Protein AF-A0A8T4N3G7-F1 (afdb_monomer)

Secondary structure (DSSP, 8-state):
-BGGG--HHHHHHHHHHHHHHH-B-TTTTTTSSS-HHHHHHHHHHHSEEEEEEEBTTSEEEEEEEEE-TTSBEEEEEEEEE-TTS--HHHHHHHHHHHHHHHHHHHHHHH-

pLDDT: mean 82.6, std 12.88, range [46.0, 95.06]

Structure (mmCIF, N/CA/C/O backbone):
data_AF-A0A8T4N3G7-F1
#
_entry.id   AF-A0A8T4N3G7-F1
#
loop_
_atom_site.group_PDB
_atom_site.id
_atom_site.type_symbol
_atom_site.label_atom_id
_atom_site.label_alt_id
_atom_site.label_comp_id
_atom_site.label_asym_id
_atom_site.label_entity_id
_atom_site.label_seq_id
_atom_site.pdbx_PDB_ins_code
_atom_site.Cartn_x
_atom_site.Cartn_y
_atom_site.Cartn_z
_atom_site.occupancy
_atom_site.B_iso_or_equiv
_atom_site.auth_seq_id
_atom_site.auth_comp_id
_atom_site.auth_asym_id
_atom_site.auth_atom_id
_atom_site.pdbx_PDB_model_num
ATOM 1 N N . MET A 1 1 ? -2.472 -6.619 11.916 1.00 92.69 1 MET A N 1
ATOM 2 C CA . MET A 1 1 ? -2.701 -5.334 12.614 1.00 92.69 1 MET A CA 1
ATOM 3 C C . MET A 1 1 ? -4.187 -5.046 12.610 1.00 92.69 1 MET A C 1
ATOM 5 O O . MET A 1 1 ? -4.798 -5.140 11.551 1.00 92.69 1 MET A O 1
ATOM 9 N N . LYS A 1 2 ? -4.776 -4.719 13.765 1.00 94.00 2 LYS A N 1
ATOM 10 C CA . LYS A 1 2 ? -6.197 -4.344 13.852 1.00 94.00 2 LYS A CA 1
ATOM 11 C C . LYS A 1 2 ? -6.429 -2.924 13.332 1.00 94.00 2 LYS A C 1
ATOM 13 O O . LYS A 1 2 ? -5.578 -2.060 13.538 1.00 94.00 2 LYS A O 1
ATOM 18 N N . LEU A 1 3 ? -7.583 -2.684 12.703 1.00 92.94 3 LEU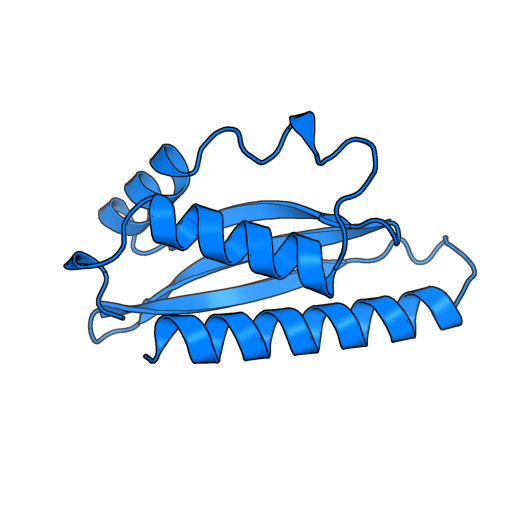 A N 1
ATOM 19 C CA . LEU A 1 3 ? -7.971 -1.371 12.165 1.00 92.94 3 LEU A CA 1
ATOM 20 C C . LEU A 1 3 ? -7.873 -0.246 13.210 1.00 92.94 3 LEU A C 1
ATOM 22 O O . LEU A 1 3 ? -7.424 0.852 12.891 1.00 92.94 3 LEU A O 1
ATOM 26 N N . GLU A 1 4 ? -8.249 -0.523 14.459 1.00 91.75 4 GLU A N 1
ATOM 27 C CA . GLU A 1 4 ? -8.185 0.439 15.571 1.00 91.75 4 GLU A CA 1
ATOM 28 C C . GLU A 1 4 ? -6.761 0.939 15.867 1.00 91.75 4 GLU A C 1
ATOM 30 O O . GLU A 1 4 ? -6.580 2.085 16.274 1.00 91.75 4 GLU A O 1
ATOM 35 N N . ASN A 1 5 ? -5.754 0.106 15.590 1.00 93.62 5 ASN A N 1
ATOM 36 C CA . ASN A 1 5 ? -4.341 0.410 15.806 1.00 93.62 5 ASN A CA 1
ATOM 37 C C . ASN A 1 5 ? -3.685 1.046 14.572 1.00 93.62 5 ASN A C 1
ATOM 39 O O . ASN A 1 5 ? -2.551 1.526 14.648 1.00 93.62 5 ASN A O 1
ATOM 43 N N . LEU A 1 6 ? -4.382 1.070 13.430 1.00 93.00 6 LEU A N 1
ATOM 44 C CA . LEU A 1 6 ? -3.870 1.680 12.214 1.00 93.00 6 LEU A CA 1
ATOM 45 C C . LEU A 1 6 ? -3.898 3.210 12.329 1.00 93.00 6 LEU A C 1
ATOM 47 O O . LEU A 1 6 ? -4.897 3.833 12.696 1.00 93.00 6 LEU A O 1
ATOM 51 N N . THR A 1 7 ? -2.786 3.829 11.948 1.00 93.00 7 THR A N 1
ATOM 52 C CA . THR A 1 7 ? -2.600 5.286 11.956 1.00 93.00 7 THR A CA 1
ATOM 53 C C . THR A 1 7 ? -1.960 5.745 10.655 1.00 93.00 7 THR A C 1
ATOM 55 O O . THR A 1 7 ? -1.401 4.940 9.910 1.00 93.00 7 THR A O 1
ATOM 58 N N . GLU A 1 8 ? -1.966 7.052 10.405 1.00 90.19 8 GLU A N 1
ATOM 59 C CA . GLU A 1 8 ? -1.322 7.647 9.228 1.00 90.19 8 GLU A CA 1
ATOM 60 C C . GLU A 1 8 ? 0.153 7.260 9.103 1.00 90.19 8 GLU A C 1
ATOM 62 O O . GLU A 1 8 ? 0.634 7.015 8.001 1.00 90.19 8 GLU A O 1
ATOM 67 N N . LYS A 1 9 ? 0.867 7.112 10.228 1.00 90.50 9 LYS A N 1
ATOM 68 C CA . LYS A 1 9 ? 2.272 6.674 10.235 1.00 90.50 9 LYS A CA 1
ATOM 69 C C . LYS A 1 9 ? 2.454 5.298 9.591 1.00 90.50 9 LYS A C 1
ATOM 71 O O . LYS A 1 9 ? 3.459 5.074 8.922 1.00 90.50 9 LYS A O 1
ATOM 76 N N . HIS A 1 10 ? 1.485 4.398 9.755 1.00 91.88 10 HIS A N 1
ATOM 77 C CA . HIS A 1 10 ? 1.507 3.078 9.128 1.00 91.88 10 HIS A CA 1
ATOM 78 C C . HIS A 1 10 ? 1.283 3.178 7.617 1.00 91.88 10 HIS A C 1
ATOM 80 O O . HIS A 1 10 ? 1.976 2.516 6.848 1.00 91.88 10 HIS A O 1
ATOM 86 N N . LEU A 1 11 ? 0.379 4.057 7.177 1.00 90.06 11 LEU A N 1
ATOM 87 C CA . LEU A 1 11 ? 0.145 4.306 5.752 1.00 90.06 11 LEU A CA 1
ATOM 88 C C . LEU A 1 11 ? 1.376 4.938 5.087 1.00 90.06 11 LEU A C 1
ATOM 90 O O . LEU A 1 11 ? 1.819 4.474 4.038 1.00 90.06 11 LEU A O 1
ATOM 94 N N . ILE A 1 12 ? 2.005 5.912 5.751 1.00 88.25 12 ILE A N 1
ATOM 95 C CA . ILE A 1 12 ? 3.285 6.498 5.328 1.00 88.25 12 ILE A CA 1
ATOM 96 C C . ILE A 1 12 ? 4.368 5.415 5.246 1.00 88.25 12 ILE A C 1
ATOM 98 O O . ILE A 1 12 ? 5.137 5.378 4.286 1.00 88.25 12 ILE A O 1
ATOM 102 N N . LYS A 1 13 ? 4.420 4.492 6.216 1.00 90.75 13 LYS A N 1
ATOM 103 C CA . LYS A 1 13 ? 5.374 3.378 6.197 1.00 90.75 13 LYS A CA 1
ATOM 104 C C . LYS A 1 13 ? 5.156 2.455 4.998 1.00 90.75 13 LYS A C 1
ATOM 106 O O . LYS A 1 13 ? 6.139 2.082 4.361 1.00 90.75 13 LYS A O 1
ATOM 111 N N . VAL A 1 14 ? 3.906 2.124 4.667 1.00 90.81 14 VAL A N 1
ATOM 112 C CA . VAL A 1 14 ? 3.573 1.339 3.466 1.00 90.81 14 VAL A CA 1
ATOM 113 C C . VAL A 1 14 ? 4.029 2.062 2.200 1.00 90.81 14 VAL A C 1
ATOM 115 O O . VAL A 1 14 ? 4.659 1.443 1.345 1.00 90.81 14 VAL A O 1
ATOM 118 N N . MET A 1 15 ? 3.822 3.375 2.101 1.00 87.75 15 MET A N 1
ATOM 119 C CA . MET A 1 15 ? 4.324 4.153 0.962 1.00 87.75 15 MET A CA 1
ATOM 120 C C . MET A 1 15 ? 5.857 4.175 0.891 1.00 87.75 15 MET A C 1
ATOM 122 O O . MET A 1 15 ? 6.419 4.030 -0.192 1.00 87.75 15 MET A O 1
ATOM 126 N N . GLY A 1 16 ? 6.548 4.243 2.031 1.00 87.94 16 GLY A N 1
ATOM 127 C CA . GLY A 1 16 ? 8.006 4.102 2.080 1.00 87.94 16 GLY A CA 1
ATOM 128 C C . GLY A 1 16 ? 8.495 2.716 1.634 1.00 87.94 16 GLY A C 1
ATOM 129 O O . GLY A 1 16 ? 9.544 2.598 1.000 1.00 87.94 16 GLY A O 1
ATOM 130 N N . LEU A 1 17 ? 7.734 1.650 1.913 1.00 91.56 17 LEU A N 1
ATOM 131 C CA . LEU A 1 17 ? 8.017 0.315 1.371 1.00 91.56 17 LEU A CA 1
ATOM 132 C C . LEU A 1 17 ? 7.811 0.281 -0.147 1.00 91.56 17 LEU A C 1
ATOM 134 O O . LEU A 1 17 ? 8.640 -0.287 -0.857 1.00 91.56 17 LEU A O 1
ATOM 138 N N . TYR A 1 18 ? 6.761 0.924 -0.659 1.00 89.62 18 TYR A N 1
ATOM 139 C CA . TYR A 1 18 ? 6.570 1.044 -2.102 1.00 89.62 18 TYR A CA 1
ATOM 140 C C . TYR A 1 18 ? 7.747 1.774 -2.755 1.00 89.62 18 TYR A C 1
ATOM 142 O O . TYR A 1 18 ? 8.319 1.271 -3.715 1.00 89.62 18 TYR A O 1
ATOM 150 N N . GLU A 1 19 ? 8.170 2.920 -2.222 1.00 87.06 19 GLU A N 1
ATOM 151 C CA . GLU A 1 19 ? 9.329 3.651 -2.743 1.00 87.06 19 GLU A CA 1
ATOM 152 C C . GLU A 1 19 ? 10.598 2.784 -2.742 1.00 87.06 19 GLU A C 1
ATOM 154 O O . GLU A 1 19 ? 11.304 2.714 -3.748 1.00 87.06 19 GLU A O 1
ATOM 159 N N . LYS A 1 20 ? 10.855 2.056 -1.650 1.00 89.50 20 LYS A N 1
ATOM 160 C CA . LYS A 1 20 ? 12.014 1.164 -1.522 1.00 89.50 20 LYS A CA 1
ATOM 161 C C . LYS A 1 20 ? 12.039 0.060 -2.583 1.00 89.50 20 LYS A C 1
ATOM 163 O O . LYS A 1 20 ? 13.108 -0.262 -3.103 1.00 89.50 20 LYS A O 1
ATOM 168 N N . HIS A 1 21 ? 10.894 -0.561 -2.860 1.00 90.31 21 HIS A N 1
ATOM 169 C CA . HIS A 1 21 ? 10.818 -1.745 -3.718 1.00 90.31 21 HIS A CA 1
ATOM 170 C C . HIS A 1 21 ? 10.485 -1.396 -5.169 1.00 90.31 21 HIS A C 1
ATOM 172 O O . HIS A 1 21 ? 11.177 -1.845 -6.083 1.00 90.31 21 HIS A O 1
ATOM 178 N N . CYS A 1 22 ? 9.470 -0.561 -5.372 1.00 85.31 22 CYS A N 1
ATOM 179 C CA . CYS A 1 22 ? 8.939 -0.173 -6.672 1.00 85.31 22 CYS A CA 1
ATOM 180 C C . CYS A 1 22 ? 9.622 1.082 -7.249 1.00 85.31 22 CYS A C 1
ATOM 182 O O . CYS A 1 22 ? 9.691 1.244 -8.464 1.00 85.31 22 CYS A O 1
ATOM 184 N N . GLY A 1 23 ? 10.155 1.964 -6.396 1.00 82.94 23 GLY A N 1
ATOM 185 C CA . GLY A 1 23 ? 10.650 3.287 -6.788 1.00 82.94 23 GLY A CA 1
ATOM 186 C C . GLY A 1 23 ? 9.518 4.221 -7.221 1.00 82.94 23 GLY A C 1
ATOM 187 O O . GLY A 1 23 ? 8.638 3.819 -7.973 1.00 82.94 23 GLY A O 1
ATOM 188 N N . LEU A 1 24 ? 9.532 5.478 -6.782 1.00 75.00 24 LEU A N 1
ATOM 189 C CA . LEU A 1 24 ? 8.536 6.464 -7.217 1.00 75.00 24 LEU A CA 1
ATOM 190 C C . LEU A 1 24 ? 8.875 6.980 -8.624 1.00 75.00 24 LEU A C 1
ATOM 192 O O . LEU A 1 24 ? 10.037 7.255 -8.930 1.00 75.00 24 LEU A O 1
ATOM 196 N N . GLY A 1 25 ? 7.867 7.102 -9.491 1.00 66.12 25 GLY A N 1
ATOM 197 C CA . GLY A 1 25 ? 8.023 7.805 -10.770 1.00 66.12 25 GLY A CA 1
ATOM 198 C C . GLY A 1 25 ? 8.340 9.291 -10.547 1.00 66.12 25 GLY A C 1
ATOM 199 O O . GLY A 1 25 ? 7.937 9.855 -9.527 1.00 66.12 25 GLY A O 1
ATOM 200 N N . ARG A 1 26 ? 9.045 9.939 -11.493 1.00 57.72 26 ARG A N 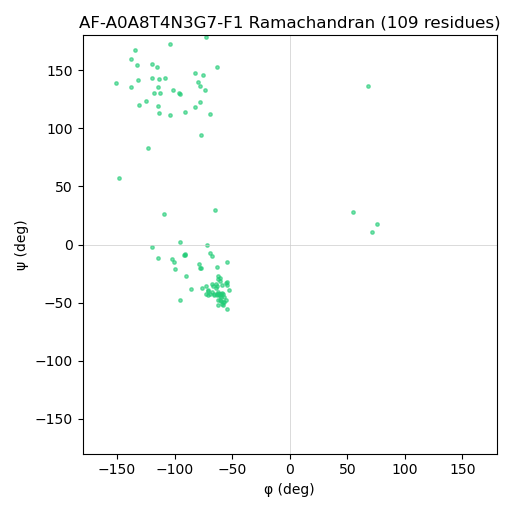1
ATOM 201 C CA . ARG A 1 26 ? 9.504 11.344 -11.362 1.00 57.72 26 ARG A CA 1
ATOM 202 C C . ARG A 1 26 ? 8.369 12.333 -11.054 1.00 57.72 26 ARG A C 1
ATOM 204 O O . ARG A 1 26 ? 8.595 13.271 -10.298 1.00 57.72 26 ARG A O 1
ATOM 211 N N . ASP A 1 27 ? 7.159 12.073 -11.549 1.00 53.34 27 ASP A N 1
ATOM 212 C CA . ASP A 1 27 ? 5.976 12.929 -11.343 1.00 53.34 27 ASP A CA 1
ATOM 213 C C . ASP A 1 27 ? 5.131 12.544 -10.112 1.00 53.34 27 ASP A C 1
ATOM 215 O O . ASP A 1 27 ? 4.225 13.272 -9.703 1.00 53.34 27 ASP A O 1
ATOM 219 N N . PHE A 1 28 ? 5.436 11.405 -9.485 1.00 54.41 28 PHE A N 1
ATOM 220 C CA . PHE A 1 28 ? 4.637 10.805 -8.413 1.00 54.41 28 PHE A CA 1
ATOM 221 C C . PHE A 1 28 ? 5.209 11.028 -7.009 1.00 54.41 28 PHE A C 1
ATOM 223 O O . PHE A 1 28 ? 4.491 10.844 -6.027 1.00 54.41 28 PHE A O 1
ATOM 230 N N . ALA A 1 29 ? 6.459 11.488 -6.896 1.00 52.47 29 ALA A N 1
ATOM 231 C CA . ALA A 1 29 ? 7.038 11.904 -5.617 1.00 52.47 29 ALA A CA 1
ATOM 232 C C . ALA A 1 29 ? 6.293 13.104 -4.990 1.00 52.47 29 ALA A C 1
ATOM 234 O O . ALA A 1 29 ? 6.245 13.220 -3.769 1.00 52.47 29 ALA A O 1
ATOM 235 N N . ASN A 1 30 ? 5.651 13.952 -5.809 1.00 46.00 30 ASN A N 1
ATOM 236 C CA . ASN A 1 30 ? 4.992 15.184 -5.351 1.00 46.00 30 ASN A CA 1
ATOM 237 C C . ASN A 1 30 ? 3.463 15.078 -5.177 1.00 46.00 30 ASN A C 1
ATOM 239 O O . ASN A 1 30 ? 2.883 15.879 -4.447 1.00 46.00 30 ASN A O 1
ATOM 243 N N . THR A 1 31 ? 2.792 14.113 -5.814 1.00 49.34 31 THR A N 1
ATOM 244 C CA . THR A 1 31 ? 1.313 14.028 -5.852 1.00 49.34 31 THR A CA 1
ATOM 245 C C . THR A 1 31 ? 0.706 13.015 -4.882 1.00 49.34 31 THR A C 1
ATOM 247 O O . THR A 1 31 ? -0.486 13.078 -4.605 1.00 49.34 31 THR A O 1
AT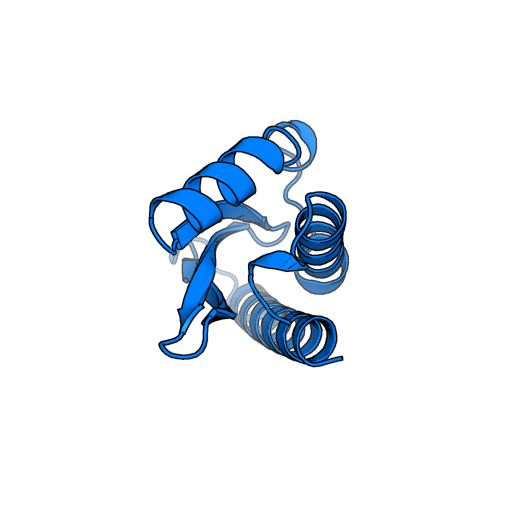OM 250 N N . MET A 1 32 ? 1.490 12.090 -4.325 1.00 50.50 32 MET A N 1
ATOM 251 C CA . MET A 1 32 ? 0.930 10.906 -3.658 1.00 50.50 32 MET A CA 1
ATOM 252 C C . MET A 1 32 ? 1.138 10.781 -2.160 1.00 50.50 32 MET A C 1
ATOM 254 O O . MET A 1 32 ? 0.478 9.969 -1.514 1.00 50.50 32 MET A O 1
ATOM 258 N N . PHE A 1 33 ? 1.997 11.618 -1.593 1.00 55.28 33 PHE A N 1
ATOM 259 C CA . PHE A 1 33 ? 2.039 11.812 -0.148 1.00 55.28 33 PHE A CA 1
ATOM 260 C C . PHE A 1 33 ? 0.823 12.588 0.375 1.00 55.28 33 PHE A C 1
ATOM 262 O O . PHE A 1 33 ? 0.736 12.838 1.572 1.00 55.28 33 PHE A O 1
ATOM 269 N N . GLN A 1 34 ? -0.107 12.998 -0.492 1.00 57.91 34 GLN A N 1
ATOM 270 C CA . GLN A 1 34 ? -0.993 14.099 -0.148 1.00 57.91 34 GLN A CA 1
ATOM 271 C C . GLN A 1 34 ? -2.149 13.742 0.793 1.00 57.91 34 GLN A C 1
ATOM 273 O O . GLN A 1 34 ? -2.600 14.659 1.464 1.00 57.91 34 GLN A O 1
ATOM 278 N N . TYR A 1 35 ? -2.586 12.481 0.958 1.00 72.56 35 TYR A N 1
ATOM 279 C CA . TYR A 1 35 ? -3.748 12.211 1.835 1.00 72.56 35 TYR A CA 1
ATOM 280 C C . TYR A 1 35 ? -3.757 10.853 2.572 1.00 72.56 35 TYR A C 1
ATOM 282 O O . TYR A 1 35 ? -4.716 10.088 2.436 1.00 72.56 35 TYR A O 1
ATOM 290 N N . PRO A 1 36 ? -2.736 10.510 3.386 1.00 83.31 36 PRO A N 1
ATOM 291 C CA . PRO A 1 36 ? -2.845 9.372 4.305 1.00 83.31 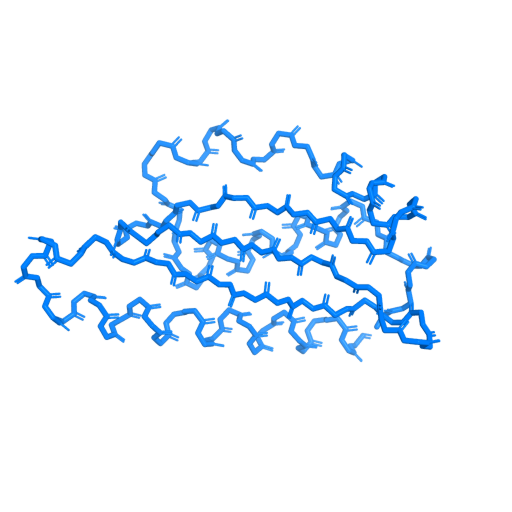36 PRO A CA 1
ATOM 292 C C . PRO A 1 36 ? -4.042 9.475 5.240 1.00 83.31 36 PRO A C 1
ATOM 294 O O . PRO A 1 36 ? -4.677 8.464 5.528 1.00 83.31 36 PRO A O 1
ATOM 297 N N . GLU A 1 37 ? -4.407 10.689 5.630 1.00 86.69 37 GLU A N 1
ATOM 298 C CA . GLU A 1 37 ? -5.603 10.931 6.417 1.00 86.69 37 GLU A CA 1
ATOM 299 C C . GLU A 1 37 ? -6.877 10.471 5.688 1.00 86.69 37 GLU A C 1
ATOM 301 O O . GLU A 1 37 ? -7.663 9.725 6.263 1.00 86.69 37 GLU A O 1
ATOM 306 N N . THR A 1 38 ? -7.068 10.822 4.410 1.00 87.44 38 THR A N 1
ATOM 307 C CA . THR A 1 38 ? -8.264 10.417 3.644 1.00 87.44 38 THR A CA 1
ATOM 308 C C . THR A 1 38 ? -8.347 8.906 3.478 1.00 87.44 38 THR A C 1
ATOM 310 O O . THR A 1 38 ? -9.405 8.327 3.700 1.00 87.44 38 THR A O 1
ATOM 313 N N . VAL A 1 39 ? -7.230 8.239 3.172 1.00 89.06 39 VAL A N 1
ATOM 314 C CA . VAL A 1 39 ? -7.206 6.770 3.073 1.00 89.06 39 VAL A CA 1
ATOM 315 C C . VAL A 1 39 ? -7.545 6.125 4.417 1.00 89.06 39 VAL A C 1
ATOM 317 O O . VAL A 1 39 ? -8.295 5.150 4.457 1.00 89.06 39 VAL A O 1
ATOM 320 N N . LEU A 1 40 ? -7.034 6.673 5.524 1.00 91.12 40 LEU A N 1
ATOM 321 C CA . LEU A 1 40 ? -7.358 6.194 6.865 1.00 91.12 40 LEU A CA 1
ATOM 322 C C . LEU A 1 40 ? -8.835 6.422 7.213 1.00 91.12 40 LEU A C 1
ATOM 324 O O . LEU A 1 40 ? -9.463 5.540 7.797 1.00 91.12 40 LEU A O 1
ATOM 328 N N . GLN A 1 41 ? -9.385 7.588 6.869 1.00 91.06 41 GLN A N 1
ATOM 329 C CA . GLN A 1 41 ? -10.793 7.928 7.073 1.00 91.06 41 GLN A CA 1
ATOM 330 C C . GLN A 1 41 ? -11.706 6.994 6.271 1.00 91.06 41 GLN A C 1
ATOM 332 O O . GLN A 1 41 ? -12.639 6.426 6.840 1.00 91.06 41 GLN A O 1
ATOM 337 N N . ASP A 1 42 ? -11.408 6.774 4.990 1.00 91.62 42 ASP A N 1
ATOM 338 C CA . ASP A 1 42 ? -12.167 5.870 4.125 1.00 91.62 42 ASP A CA 1
ATOM 339 C C . ASP A 1 42 ? -12.098 4.429 4.632 1.00 91.62 42 ASP A C 1
ATOM 341 O O . ASP A 1 42 ? -13.126 3.762 4.751 1.00 91.62 42 ASP A O 1
ATOM 345 N N . LEU A 1 43 ? -10.914 3.965 5.039 1.00 91.75 43 LEU A N 1
ATOM 346 C CA . LEU A 1 43 ? -10.753 2.635 5.613 1.00 91.75 43 LEU A CA 1
ATOM 347 C C . LEU A 1 43 ? -11.562 2.469 6.906 1.00 91.75 43 LEU A C 1
ATOM 349 O O . LEU A 1 43 ? -12.225 1.450 7.082 1.00 91.75 43 LEU A O 1
ATOM 353 N N . LYS A 1 44 ? -11.560 3.473 7.790 1.00 90.69 44 LYS A N 1
ATOM 354 C CA . LYS A 1 44 ? -12.348 3.447 9.032 1.00 90.69 44 LYS A CA 1
ATOM 355 C C . LYS A 1 44 ? -13.853 3.510 8.785 1.00 90.69 44 LYS A C 1
ATOM 357 O O . LYS A 1 44 ? -14.612 2.919 9.545 1.00 90.69 44 LYS A O 1
ATOM 362 N N . LYS A 1 45 ? -14.290 4.231 7.750 1.00 92.88 45 LYS A N 1
ATOM 363 C CA . LYS A 1 45 ? -15.711 4.450 7.454 1.00 92.88 45 LYS A CA 1
ATOM 364 C C . LYS A 1 45 ? -16.331 3.336 6.611 1.00 92.88 45 LYS A C 1
ATOM 366 O O . LYS A 1 45 ? -17.486 2.984 6.829 1.00 92.88 45 LYS A O 1
ATOM 371 N N . TYR A 1 46 ? -15.587 2.808 5.644 1.00 92.56 46 TYR A N 1
ATOM 372 C CA . TYR A 1 46 ? -16.093 1.891 4.618 1.00 92.56 46 TYR A C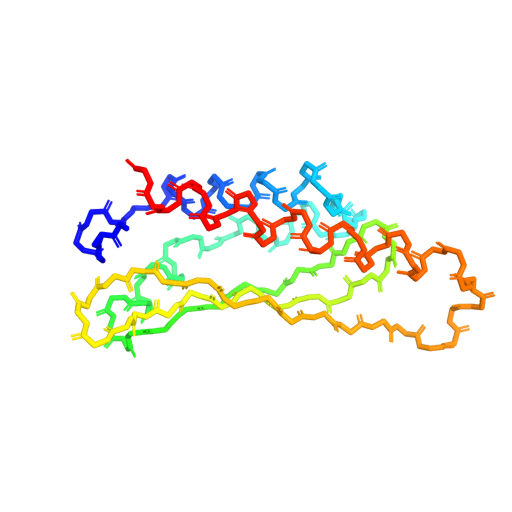A 1
ATOM 373 C C . TYR A 1 46 ? -15.408 0.521 4.625 1.00 92.56 46 TYR A C 1
ATOM 375 O O . TYR A 1 46 ? -15.752 -0.329 3.808 1.00 92.56 46 TYR A O 1
ATOM 383 N N . GLY A 1 47 ? -14.414 0.301 5.492 1.00 90.44 47 GLY A N 1
ATOM 384 C CA . GLY A 1 47 ? -13.601 -0.918 5.478 1.00 90.44 47 GLY A CA 1
ATOM 385 C C . GLY A 1 47 ? -12.647 -1.000 4.283 1.00 90.44 47 GLY A C 1
ATOM 386 O O . GLY A 1 47 ? -12.051 -2.051 4.050 1.00 90.44 47 GLY A O 1
ATOM 387 N N . ARG A 1 48 ? -12.486 0.094 3.516 1.00 92.12 48 ARG A N 1
ATOM 388 C CA . ARG A 1 48 ? -11.581 0.162 2.363 1.00 92.12 48 ARG A CA 1
ATOM 389 C C . ARG A 1 48 ? -11.041 1.568 2.100 1.00 92.12 48 ARG A C 1
ATOM 391 O O . ARG A 1 48 ? -11.805 2.522 2.110 1.00 92.12 48 ARG A O 1
ATOM 398 N N . GLY A 1 49 ? -9.753 1.664 1.772 1.00 91.12 49 GLY A N 1
ATOM 399 C CA . GLY A 1 49 ? -9.088 2.876 1.274 1.00 91.12 49 GLY A CA 1
ATOM 400 C C . GLY A 1 49 ? -8.128 2.557 0.119 1.00 91.12 49 GLY A C 1
ATOM 401 O O . GLY A 1 49 ? -7.727 1.406 -0.051 1.00 91.12 49 GLY A O 1
ATOM 402 N N . GLU A 1 50 ? -7.766 3.545 -0.705 1.00 90.19 50 GLU A N 1
ATOM 403 C CA . GLU A 1 50 ? -6.962 3.334 -1.925 1.00 90.19 50 GLU A CA 1
ATOM 404 C C . GLU A 1 50 ? -5.873 4.404 -2.110 1.00 90.19 50 GLU A C 1
ATOM 406 O O . GLU A 1 50 ? -6.154 5.597 -2.031 1.00 90.19 50 GLU A O 1
ATOM 411 N N . TYR A 1 51 ? -4.657 3.979 -2.476 1.00 86.44 51 TYR A N 1
ATOM 412 C CA . TYR A 1 51 ? -3.655 4.830 -3.131 1.00 86.44 51 TYR A CA 1
ATOM 413 C C . TYR A 1 51 ? -3.473 4.460 -4.595 1.00 86.44 51 TYR A C 1
ATOM 415 O O . TYR A 1 51 ? -3.438 3.281 -4.946 1.00 86.44 51 TYR A O 1
ATOM 423 N N . ARG A 1 52 ? -3.253 5.470 -5.439 1.00 83.75 52 ARG A N 1
ATOM 424 C CA . ARG A 1 52 ? -2.908 5.305 -6.857 1.00 83.75 52 ARG A CA 1
ATOM 425 C C . ARG A 1 52 ? -1.500 5.788 -7.120 1.00 83.75 52 ARG A C 1
ATOM 427 O O . ARG A 1 52 ? -1.264 6.987 -7.046 1.00 83.75 52 ARG A O 1
ATOM 434 N N . VAL A 1 53 ? -0.612 4.860 -7.468 1.00 80.81 53 VAL A N 1
ATOM 435 C CA . VAL A 1 53 ? 0.835 5.043 -7.423 1.00 80.81 53 VAL A CA 1
ATOM 436 C C . VAL A 1 53 ? 1.548 4.636 -8.702 1.00 80.81 53 VAL A C 1
ATOM 438 O O . VAL A 1 53 ? 1.489 3.485 -9.119 1.00 80.81 53 VAL A O 1
ATOM 441 N N . GLY A 1 54 ? 2.242 5.587 -9.330 1.00 79.69 54 GLY A N 1
ATOM 442 C CA . GLY A 1 54 ? 3.177 5.313 -10.419 1.00 79.69 54 GLY A CA 1
ATOM 443 C C . GLY A 1 54 ? 4.548 4.880 -9.898 1.00 79.69 54 GLY A C 1
ATOM 444 O O . GLY A 1 54 ? 4.987 5.336 -8.837 1.00 79.69 54 GLY A O 1
ATOM 445 N N . SER A 1 55 ? 5.240 4.007 -10.628 1.00 78.12 55 SER A N 1
ATOM 446 C CA . SER A 1 55 ? 6.629 3.636 -10.335 1.00 78.12 55 SER A CA 1
ATOM 447 C C . SER A 1 55 ? 7.631 4.286 -11.290 1.00 78.12 55 SER A C 1
ATO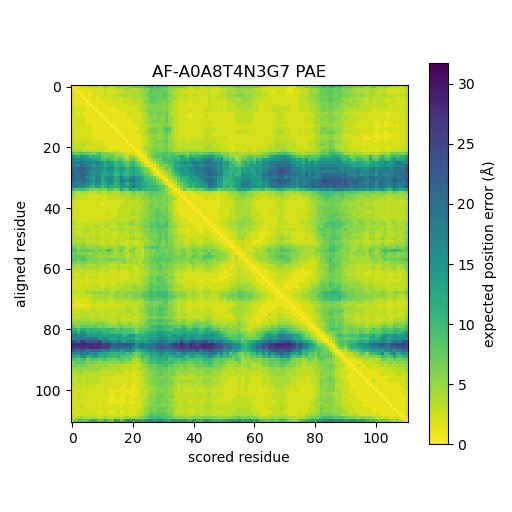M 449 O O . SER A 1 55 ? 7.256 4.886 -12.294 1.00 78.12 55 SER A O 1
ATOM 451 N N . LYS A 1 56 ? 8.928 4.135 -11.005 1.00 77.00 56 LYS A N 1
ATOM 452 C CA . LYS A 1 56 ? 10.012 4.537 -11.923 1.00 77.00 56 LYS A CA 1
ATOM 453 C C . LYS A 1 56 ? 10.121 3.683 -13.197 1.00 77.00 56 LYS A C 1
ATOM 455 O O . LYS A 1 56 ? 10.962 3.977 -14.039 1.00 77.00 56 LYS A O 1
ATOM 460 N N . TRP A 1 57 ? 9.348 2.602 -13.282 1.00 76.75 57 TRP A N 1
ATOM 461 C CA . TRP A 1 57 ? 9.268 1.686 -14.425 1.00 76.75 57 TRP A CA 1
ATOM 462 C C . TRP A 1 57 ? 7.932 1.825 -15.163 1.00 76.75 57 TRP A C 1
ATOM 464 O O . TRP A 1 57 ? 7.434 0.840 -15.702 1.00 76.75 57 TRP A O 1
ATOM 474 N N . ASP A 1 58 ? 7.302 3.002 -15.073 1.00 75.69 58 ASP A N 1
ATOM 475 C CA . ASP A 1 58 ? 6.017 3.314 -15.714 1.00 75.69 58 ASP A CA 1
ATOM 476 C C . ASP A 1 58 ? 4.892 2.324 -15.347 1.00 75.69 58 ASP A C 1
ATOM 478 O O . ASP A 1 58 ? 3.924 2.098 -16.071 1.00 75.69 58 ASP A O 1
ATOM 482 N N . MET A 1 59 ? 5.010 1.732 -14.153 1.00 78.81 59 MET A N 1
ATOM 483 C CA . MET A 1 59 ? 3.992 0.867 -13.569 1.00 78.81 59 MET A CA 1
ATOM 484 C C . MET A 1 59 ? 2.930 1.732 -12.895 1.00 78.81 59 MET A C 1
ATOM 486 O O . MET A 1 59 ? 3.228 2.419 -11.916 1.00 78.81 59 MET A O 1
ATOM 490 N N . HIS A 1 60 ? 1.688 1.657 -13.362 1.00 81.62 60 HIS A N 1
ATOM 491 C CA . HIS A 1 60 ? 0.545 2.286 -12.707 1.00 81.62 60 HIS A CA 1
ATOM 492 C C . HIS A 1 60 ? -0.084 1.308 -11.727 1.00 81.62 60 HIS A C 1
ATOM 494 O O . HIS A 1 60 ? -0.670 0.305 -12.130 1.00 81.62 60 HIS A O 1
ATOM 500 N N . SER A 1 61 ? -0.007 1.612 -10.441 1.00 84.81 61 SER A N 1
ATOM 501 C CA . SER A 1 61 ? -0.449 0.702 -9.392 1.00 84.81 61 SER A CA 1
ATOM 502 C C . SER A 1 61 ? -1.555 1.287 -8.530 1.00 84.81 61 SER A C 1
ATOM 504 O O . SER A 1 61 ? -1.713 2.499 -8.402 1.00 84.81 61 SER A O 1
ATOM 506 N N . LYS A 1 62 ? -2.331 0.400 -7.922 1.00 87.69 62 LYS A N 1
ATOM 507 C CA . LYS A 1 62 ? -3.337 0.692 -6.914 1.00 87.69 62 LYS A CA 1
ATOM 508 C C . LYS A 1 62 ? -3.032 -0.141 -5.681 1.00 87.69 62 LYS A C 1
ATOM 510 O O . LYS A 1 62 ? -2.954 -1.365 -5.774 1.00 87.69 62 LYS A O 1
ATOM 515 N N . ILE A 1 63 ? -2.860 0.525 -4.549 1.00 89.81 63 ILE A N 1
ATOM 516 C CA . ILE A 1 63 ? -2.694 -0.107 -3.243 1.00 89.81 63 ILE A CA 1
ATOM 517 C C . ILE A 1 63 ? -4.024 0.053 -2.517 1.00 89.81 63 ILE A C 1
ATOM 519 O O . ILE A 1 63 ? -4.398 1.167 -2.160 1.00 89.81 63 ILE A O 1
ATOM 523 N N . TYR A 1 64 ? -4.740 -1.044 -2.312 1.00 91.00 64 TYR A N 1
ATOM 524 C CA . TYR A 1 64 ? -5.958 -1.060 -1.515 1.00 91.00 64 TYR A CA 1
ATOM 525 C C . TYR A 1 64 ? -5.627 -1.498 -0.097 1.00 91.00 64 TYR A C 1
ATOM 527 O O . TYR A 1 64 ? -4.996 -2.535 0.091 1.00 91.00 64 TYR A O 1
ATOM 535 N N . PHE A 1 65 ? -6.096 -0.735 0.879 1.00 91.88 65 PHE A N 1
ATOM 536 C CA . PHE A 1 65 ? -6.226 -1.185 2.257 1.00 91.88 65 PHE A CA 1
ATOM 537 C C . PHE A 1 65 ? -7.648 -1.677 2.432 1.00 91.88 65 PHE A C 1
ATOM 539 O O . PHE A 1 65 ? -8.584 -0.970 2.065 1.00 91.88 65 PHE A O 1
ATOM 546 N N . GLU A 1 66 ? -7.812 -2.874 2.966 1.00 94.06 66 GLU A N 1
ATOM 547 C CA . GLU A 1 66 ? -9.112 -3.489 3.219 1.00 94.06 66 GLU A CA 1
ATOM 548 C C . GLU A 1 66 ? -9.106 -4.053 4.642 1.00 94.06 66 GLU A C 1
ATOM 550 O O . GLU A 1 66 ? -8.044 -4.362 5.186 1.00 94.06 66 GLU A O 1
ATOM 555 N N . THR A 1 67 ? -10.274 -4.185 5.261 1.00 93.75 67 THR A N 1
ATOM 556 C CA . THR A 1 67 ? -10.420 -4.960 6.498 1.00 93.75 67 THR A CA 1
ATOM 557 C C . THR A 1 67 ? -11.011 -6.327 6.206 1.00 93.75 67 THR A C 1
ATOM 559 O O . THR A 1 67 ? -12.018 -6.423 5.504 1.00 93.75 67 THR A O 1
ATOM 562 N N . ASP A 1 68 ? -10.419 -7.376 6.767 1.00 90.69 68 ASP A N 1
ATOM 563 C CA . ASP A 1 68 ? -11.050 -8.694 6.785 1.00 90.69 68 ASP A CA 1
ATOM 564 C C . ASP A 1 68 ? -12.225 -8.755 7.786 1.00 90.69 68 ASP A C 1
ATOM 566 O O . ASP A 1 68 ? -12.527 -7.790 8.495 1.00 90.69 68 ASP A O 1
ATOM 570 N N . PHE A 1 69 ? -12.896 -9.908 7.853 1.00 88.12 69 PHE A N 1
ATOM 571 C CA . PHE A 1 69 ? -14.033 -10.133 8.756 1.00 88.12 69 PHE A CA 1
ATOM 572 C C . PHE A 1 69 ? -13.672 -10.046 10.247 1.00 88.12 69 PHE A C 1
ATOM 574 O O . PHE A 1 69 ? -14.555 -9.855 11.078 1.00 88.12 69 PHE A O 1
ATOM 581 N N . GLU A 1 70 ? -12.392 -10.173 10.592 1.00 90.00 70 GLU A N 1
ATOM 582 C CA . GLU A 1 70 ? -11.888 -10.066 11.961 1.00 90.00 70 GLU A CA 1
ATOM 583 C C . GLU A 1 70 ? -11.386 -8.647 12.289 1.00 90.00 70 GLU A C 1
ATOM 585 O O . GLU A 1 70 ? -10.859 -8.408 13.382 1.00 90.00 70 GLU A O 1
ATOM 590 N N . GLY A 1 71 ? -11.505 -7.702 11.350 1.00 89.38 71 GLY A N 1
ATOM 591 C CA . GLY A 1 71 ? -11.035 -6.327 11.496 1.00 89.38 71 GLY A CA 1
ATOM 592 C C . GLY A 1 71 ? -9.516 -6.165 11.371 1.00 89.38 71 GLY A C 1
ATOM 593 O O . GLY A 1 71 ? -8.973 -5.146 11.815 1.00 89.38 71 GLY A O 1
ATOM 594 N N . ASN A 1 72 ? -8.807 -7.147 10.804 1.00 92.81 72 ASN A N 1
ATOM 595 C CA . ASN A 1 72 ? -7.398 -6.997 10.452 1.00 92.81 72 ASN A CA 1
ATOM 596 C C . ASN A 1 72 ? -7.265 -6.226 9.139 1.00 92.81 72 ASN A C 1
ATOM 598 O O . ASN A 1 72 ? -8.003 -6.458 8.183 1.00 92.81 72 ASN A O 1
ATOM 602 N N . VAL A 1 73 ? -6.284 -5.331 9.083 1.00 93.31 73 VAL A N 1
ATOM 603 C CA . VAL A 1 73 ? -5.941 -4.604 7.862 1.00 93.31 73 VAL A CA 1
ATOM 604 C C . VAL A 1 73 ? -5.141 -5.520 6.944 1.00 93.31 73 VAL A C 1
ATOM 606 O O . VAL A 1 73 ? -4.070 -5.999 7.317 1.00 93.31 73 VAL A O 1
ATOM 609 N N . VAL A 1 74 ? -5.643 -5.712 5.730 1.00 92.00 74 VAL A N 1
ATOM 610 C CA . VAL A 1 74 ? -4.974 -6.413 4.635 1.00 92.00 74 VAL A CA 1
ATOM 611 C C . VAL A 1 74 ? -4.694 -5.439 3.497 1.00 92.00 74 VAL A C 1
ATOM 613 O O . VAL A 1 74 ? -5.394 -4.438 3.325 1.00 92.00 74 VAL A O 1
ATOM 616 N N . VAL A 1 75 ? -3.654 -5.722 2.715 1.00 90.75 75 VAL A N 1
ATOM 617 C CA . VAL A 1 75 ? -3.284 -4.899 1.562 1.00 90.75 75 VAL A CA 1
ATOM 618 C C . VAL A 1 75 ? -3.384 -5.711 0.287 1.00 90.75 75 VAL A C 1
ATOM 620 O O . VAL A 1 75 ? -2.835 -6.807 0.189 1.00 90.75 75 VAL A O 1
ATOM 623 N N . ARG A 1 76 ? -4.059 -5.139 -0.709 1.00 90.12 76 ARG A N 1
ATOM 624 C CA . ARG A 1 76 ? -4.108 -5.668 -2.070 1.00 90.12 76 ARG A CA 1
ATOM 625 C C . ARG A 1 76 ? -3.383 -4.722 -3.008 1.00 90.12 76 ARG A C 1
ATOM 627 O O . ARG A 1 76 ? -3.643 -3.522 -3.018 1.00 90.12 76 ARG A O 1
ATOM 634 N N . PHE A 1 77 ? -2.495 -5.276 -3.816 1.00 90.69 77 PHE A N 1
ATOM 635 C CA . PHE A 1 77 ? -1.711 -4.525 -4.780 1.00 90.69 77 PHE A CA 1
ATOM 636 C C . PHE A 1 77 ? -2.092 -4.940 -6.194 1.00 90.69 77 PHE A C 1
ATOM 638 O O . PHE A 1 77 ? -1.928 -6.099 -6.565 1.00 90.69 77 PHE A O 1
ATOM 645 N N . ASN A 1 78 ? -2.583 -3.987 -6.980 1.00 86.50 78 ASN A N 1
ATOM 646 C CA . ASN A 1 78 ? -2.825 -4.183 -8.402 1.00 86.50 78 ASN A CA 1
ATOM 647 C C . ASN A 1 78 ? -1.879 -3.280 -9.176 1.00 86.50 78 ASN A C 1
ATOM 649 O O . ASN A 1 78 ? -1.787 -2.098 -8.862 1.00 86.50 78 ASN A O 1
ATOM 653 N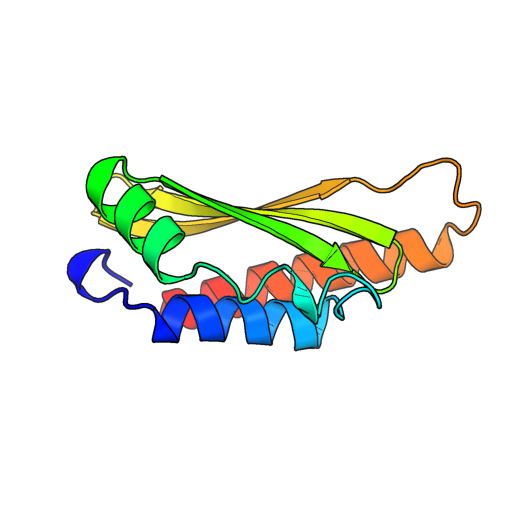 N . SER A 1 79 ? -1.249 -3.788 -10.224 1.00 84.62 79 SER A N 1
ATOM 654 C CA . SER A 1 79 ? -0.441 -2.981 -11.129 1.00 84.62 79 SER A CA 1
ATOM 655 C C . SER A 1 79 ? -0.799 -3.265 -12.579 1.00 84.62 79 SER A C 1
ATOM 657 O O . SER A 1 79 ? -1.078 -4.397 -12.962 1.00 84.62 79 SER A O 1
ATOM 659 N N . ASN A 1 80 ? -0.800 -2.202 -13.376 1.00 78.75 80 ASN A N 1
ATOM 660 C CA . ASN A 1 80 ? -0.924 -2.244 -14.820 1.00 78.75 80 ASN A CA 1
ATOM 661 C C . ASN A 1 80 ? 0.330 -1.622 -15.431 1.00 78.75 80 ASN A C 1
ATOM 663 O O . ASN A 1 80 ? 0.864 -0.630 -14.929 1.00 78.75 80 ASN A O 1
ATOM 667 N N . PHE A 1 81 ? 0.756 -2.197 -16.545 1.00 74.38 81 PHE A N 1
ATOM 668 C CA . PHE A 1 81 ? 1.871 -1.718 -17.351 1.00 74.38 81 PHE A CA 1
ATOM 669 C C . PHE A 1 81 ? 1.325 -1.247 -18.687 1.00 74.38 81 PHE A C 1
ATOM 671 O O . PHE A 1 81 ? 0.414 -1.891 -19.210 1.00 74.38 81 PHE A O 1
ATOM 678 N N . ASP A 1 82 ? 1.864 -0.164 -19.249 1.00 66.31 82 ASP A N 1
ATOM 679 C CA . ASP A 1 82 ? 1.575 0.151 -20.646 1.00 66.31 82 ASP A CA 1
ATOM 680 C C . ASP A 1 82 ? 2.257 -0.915 -21.529 1.00 66.31 82 ASP A C 1
ATOM 682 O O . ASP A 1 82 ? 3.487 -0.980 -21.589 1.00 66.31 82 ASP A O 1
ATOM 686 N N . PRO A 1 83 ? 1.495 -1.786 -22.219 1.00 54.38 83 PRO A N 1
ATOM 687 C CA . PRO A 1 83 ? 2.069 -2.851 -23.037 1.00 54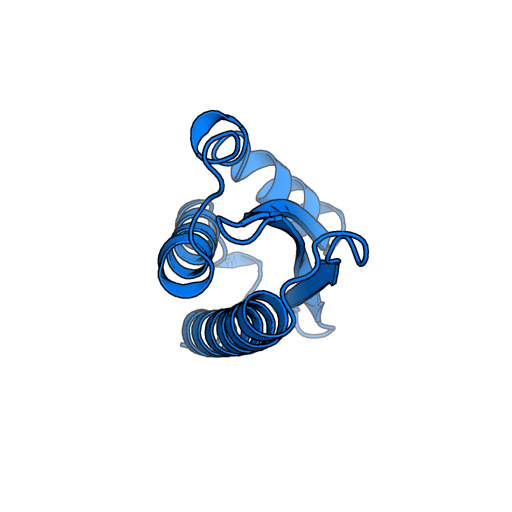.38 83 PRO A CA 1
ATOM 688 C C . PRO A 1 83 ? 2.818 -2.319 -24.270 1.00 54.38 83 PRO A C 1
ATOM 690 O O . PRO A 1 83 ? 3.484 -3.090 -24.964 1.00 54.38 83 PRO A O 1
ATOM 693 N N . ARG A 1 84 ? 2.701 -1.020 -24.579 1.00 62.28 84 ARG A N 1
ATOM 694 C CA . ARG A 1 84 ? 3.433 -0.365 -25.670 1.00 62.28 84 ARG A CA 1
ATOM 695 C C . ARG A 1 84 ? 4.871 -0.038 -25.280 1.00 62.28 84 ARG A C 1
ATOM 697 O O . ARG A 1 84 ? 5.689 0.158 -26.183 1.00 62.28 84 ARG A O 1
ATOM 704 N N . ASP A 1 85 ? 5.200 -0.040 -23.986 1.00 61.00 85 ASP A N 1
ATOM 705 C CA . ASP A 1 85 ? 6.562 0.169 -23.509 1.00 61.00 85 ASP A CA 1
ATOM 706 C C . ASP A 1 85 ? 7.394 -1.112 -23.698 1.00 61.00 85 ASP A C 1
ATOM 708 O O . ASP A 1 85 ? 7.365 -2.078 -22.935 1.00 61.00 85 ASP A O 1
ATOM 712 N N . ARG A 1 86 ? 8.093 -1.150 -24.837 1.00 51.16 86 ARG A N 1
ATOM 713 C CA . ARG A 1 86 ? 8.720 -2.307 -25.511 1.00 51.16 86 ARG A CA 1
ATOM 714 C C . ARG A 1 86 ? 9.879 -3.002 -24.771 1.00 51.16 86 ARG A C 1
ATOM 716 O O . ARG A 1 86 ? 10.759 -3.579 -25.414 1.00 51.16 86 ARG A O 1
ATOM 723 N N . LYS A 1 87 ? 9.933 -3.014 -23.441 1.00 61.12 87 LYS A N 1
ATOM 724 C CA . LYS A 1 87 ? 11.057 -3.610 -22.700 1.00 61.12 87 LYS A CA 1
ATOM 725 C C . LYS A 1 87 ? 10.596 -4.685 -21.725 1.00 61.12 87 LYS A C 1
ATOM 727 O O . LYS A 1 87 ? 10.545 -4.483 -20.519 1.00 61.12 87 LYS A O 1
ATOM 732 N N . GLY A 1 88 ? 10.404 -5.905 -22.229 1.00 59.72 88 GLY A N 1
ATOM 733 C CA . GLY A 1 88 ? 10.041 -7.076 -21.410 1.00 59.72 88 GLY A CA 1
ATOM 734 C C . GLY A 1 88 ? 10.976 -7.387 -20.219 1.00 59.72 88 GLY A C 1
ATOM 735 O O . GLY A 1 88 ? 10.594 -8.141 -19.327 1.00 59.72 88 GLY A O 1
ATOM 736 N N . ARG A 1 89 ? 12.186 -6.804 -20.157 1.00 61.84 89 ARG A N 1
ATOM 737 C CA . ARG A 1 89 ? 13.065 -6.850 -18.968 1.00 61.84 89 ARG A CA 1
ATOM 738 C C . ARG A 1 89 ? 12.617 -5.911 -17.841 1.00 61.84 89 ARG A C 1
ATOM 740 O O . ARG A 1 89 ? 12.742 -6.281 -16.675 1.00 61.84 89 ARG A O 1
ATOM 747 N N . GLU A 1 90 ? 12.105 -4.729 -18.170 1.00 70.00 90 GLU A N 1
ATOM 748 C CA . GLU A 1 90 ? 11.600 -3.759 -17.189 1.00 70.00 90 GLU A CA 1
ATOM 749 C C . GLU A 1 90 ? 10.283 -4.262 -16.580 1.00 70.00 90 GLU A C 1
ATOM 751 O O . GLU A 1 90 ? 10.157 -4.258 -15.359 1.00 70.00 90 GLU A O 1
ATOM 756 N N . TYR A 1 91 ? 9.407 -4.875 -17.389 1.00 71.56 91 TYR A N 1
ATOM 757 C CA . TYR A 1 91 ? 8.194 -5.559 -16.912 1.00 71.56 91 TYR A CA 1
ATOM 758 C C . TYR A 1 91 ? 8.494 -6.623 -15.841 1.00 71.56 91 TYR A C 1
ATOM 760 O O . TYR A 1 91 ? 8.007 -6.533 -14.718 1.00 71.56 91 TYR A O 1
ATOM 768 N N . LYS A 1 92 ? 9.374 -7.594 -16.138 1.00 77.62 92 LYS A N 1
ATOM 769 C CA . LYS A 1 92 ? 9.743 -8.658 -15.179 1.00 77.62 92 LYS A CA 1
ATOM 770 C C . LYS A 1 92 ? 10.414 -8.117 -13.914 1.00 77.62 92 LYS A C 1
ATOM 772 O O . LYS A 1 92 ? 10.354 -8.745 -12.861 1.00 77.62 92 LYS A O 1
ATOM 777 N N . THR A 1 93 ? 11.115 -6.990 -14.025 1.00 80.69 93 THR A N 1
ATOM 778 C CA . THR A 1 93 ? 11.751 -6.334 -12.876 1.00 80.69 93 THR A CA 1
ATOM 779 C C . THR A 1 93 ? 10.704 -5.665 -11.990 1.00 80.69 93 THR A C 1
ATOM 781 O O . THR A 1 93 ? 10.769 -5.801 -10.771 1.00 80.69 93 THR A O 1
ATOM 784 N N . ALA A 1 94 ? 9.726 -4.991 -12.589 1.00 79.25 94 ALA A N 1
ATOM 785 C CA . ALA A 1 94 ? 8.657 -4.314 -11.874 1.00 79.25 94 ALA A CA 1
ATOM 786 C C . ALA A 1 94 ? 7.637 -5.287 -11.257 1.00 79.25 94 ALA A C 1
ATOM 788 O O . ALA A 1 94 ? 7.194 -5.059 -10.136 1.00 79.25 94 ALA A O 1
ATOM 789 N N . GLU A 1 95 ? 7.332 -6.406 -11.920 1.00 83.88 95 GLU A N 1
ATOM 790 C CA . GLU A 1 95 ? 6.515 -7.491 -11.357 1.00 83.88 95 GLU A CA 1
ATOM 791 C C . GLU A 1 95 ? 7.150 -8.038 -10.067 1.00 83.88 95 GLU A C 1
ATOM 793 O O . GLU A 1 95 ? 6.543 -7.982 -8.998 1.00 83.88 95 GLU A O 1
ATOM 798 N N . LYS A 1 96 ? 8.438 -8.411 -10.122 1.00 87.94 96 LYS A N 1
ATOM 799 C CA . LYS A 1 96 ? 9.208 -8.841 -8.940 1.00 87.94 96 LYS A CA 1
ATOM 800 C C . LYS A 1 96 ? 9.313 -7.768 -7.856 1.00 87.94 96 LYS A C 1
ATOM 802 O O . LYS A 1 96 ? 9.439 -8.085 -6.674 1.00 87.94 96 LYS A O 1
ATOM 807 N N . ALA A 1 97 ? 9.333 -6.493 -8.236 1.00 87.44 97 ALA A N 1
ATOM 808 C CA . ALA A 1 97 ? 9.322 -5.392 -7.280 1.00 87.44 97 ALA A CA 1
ATOM 809 C C . ALA A 1 97 ? 7.972 -5.292 -6.553 1.00 87.44 97 ALA A C 1
ATOM 811 O O . ALA A 1 97 ? 7.959 -5.131 -5.333 1.00 87.44 97 ALA A O 1
ATOM 812 N N . GLY A 1 98 ? 6.864 -5.452 -7.284 1.00 89.00 98 GLY A N 1
ATOM 813 C CA . GLY A 1 98 ? 5.513 -5.520 -6.732 1.00 89.00 98 GLY A CA 1
ATOM 814 C C . GLY A 1 98 ? 5.332 -6.689 -5.764 1.00 89.00 98 GLY A C 1
ATOM 815 O O . GLY A 1 98 ? 4.824 -6.490 -4.664 1.00 89.00 98 GLY A O 1
ATOM 816 N N . GLU A 1 99 ? 5.829 -7.878 -6.114 1.00 91.00 99 GLU A N 1
ATOM 817 C CA . GLU A 1 99 ? 5.820 -9.053 -5.227 1.00 91.00 99 GLU A CA 1
ATOM 818 C C . GLU A 1 99 ? 6.537 -8.767 -3.898 1.00 91.00 99 GLU A C 1
ATOM 820 O O . GLU A 1 99 ? 5.971 -8.965 -2.823 1.00 91.00 99 GLU A O 1
ATOM 825 N N . LYS A 1 100 ? 7.758 -8.215 -3.959 1.00 93.00 100 LYS A N 1
ATOM 826 C CA . LYS A 1 100 ? 8.536 -7.850 -2.761 1.00 93.00 100 LYS A CA 1
ATOM 827 C C . LYS A 1 100 ? 7.872 -6.765 -1.922 1.00 93.00 100 LYS A C 1
ATOM 829 O O . LYS A 1 100 ? 8.005 -6.765 -0.696 1.00 93.00 100 LYS A O 1
ATOM 834 N N . PHE A 1 101 ? 7.201 -5.819 -2.574 1.00 93.44 101 PHE A N 1
ATOM 835 C CA . PHE A 1 101 ? 6.417 -4.798 -1.894 1.00 93.44 101 PHE A CA 1
ATOM 836 C C . PHE A 1 101 ? 5.279 -5.438 -1.092 1.00 93.44 101 PHE A C 1
ATOM 838 O O . PHE A 1 101 ? 5.185 -5.184 0.109 1.00 93.44 101 PHE A O 1
ATOM 845 N N . VAL A 1 102 ? 4.471 -6.299 -1.723 1.00 92.75 102 VAL A N 1
ATOM 846 C CA . VAL A 1 102 ? 3.367 -7.006 -1.055 1.00 92.75 102 VAL A CA 1
ATOM 847 C C . VAL A 1 102 ? 3.887 -7.819 0.123 1.00 92.75 102 VAL A C 1
ATOM 849 O O . VAL A 1 102 ? 3.392 -7.652 1.232 1.00 92.75 102 VAL A O 1
ATOM 852 N N . GLU A 1 103 ? 4.937 -8.617 -0.084 1.00 94.19 103 GLU A N 1
ATOM 853 C CA . GLU A 1 103 ? 5.555 -9.425 0.971 1.00 94.19 103 GLU A CA 1
ATOM 854 C C . GLU A 1 103 ? 5.977 -8.566 2.174 1.00 94.19 103 GLU A C 1
ATOM 856 O O . GLU A 1 103 ? 5.637 -8.872 3.319 1.00 94.19 103 GLU A O 1
ATOM 861 N N . SER A 1 104 ? 6.661 -7.448 1.919 1.00 95.06 104 SER A N 1
ATOM 862 C CA . SER A 1 104 ? 7.159 -6.559 2.975 1.00 95.06 104 SER A CA 1
ATOM 863 C C . SER A 1 104 ? 6.032 -5.866 3.741 1.00 95.06 104 SER A C 1
ATOM 865 O O . SER A 1 104 ? 6.142 -5.657 4.950 1.00 95.06 104 SER A O 1
ATOM 867 N N . VAL A 1 105 ? 4.943 -5.500 3.059 1.00 93.88 105 VAL A N 1
ATOM 868 C CA . VAL A 1 105 ? 3.764 -4.895 3.694 1.00 93.88 105 VAL A CA 1
ATOM 869 C C . VAL A 1 105 ? 3.010 -5.924 4.525 1.00 93.88 105 VAL A C 1
ATOM 871 O O . VAL A 1 105 ? 2.637 -5.623 5.656 1.00 93.88 105 VAL A O 1
ATOM 874 N N . THR A 1 106 ? 2.823 -7.138 4.008 1.00 91.75 106 THR A N 1
ATOM 875 C CA . THR A 1 106 ? 2.192 -8.234 4.749 1.00 91.75 106 THR A CA 1
ATOM 876 C C . THR A 1 106 ? 2.977 -8.562 6.015 1.00 91.75 106 THR A C 1
ATOM 878 O O . THR A 1 106 ? 2.378 -8.668 7.081 1.00 91.75 106 THR A O 1
ATOM 881 N N . GLN A 1 107 ? 4.308 -8.657 5.932 1.00 92.88 107 GLN A N 1
ATOM 882 C CA . GLN A 1 107 ? 5.156 -8.829 7.114 1.00 92.88 107 GLN A CA 1
ATOM 883 C C . GLN A 1 107 ? 4.963 -7.665 8.092 1.00 92.88 107 GLN A C 1
ATOM 885 O O . GLN A 1 107 ? 4.651 -7.891 9.255 1.00 92.88 107 GLN A O 1
ATOM 890 N N . TYR A 1 108 ? 5.070 -6.420 7.623 1.00 94.06 108 TYR A N 1
ATOM 891 C CA . TYR A 1 108 ? 4.923 -5.239 8.476 1.00 94.06 108 TYR A CA 1
ATOM 892 C C . TYR A 1 108 ? 3.577 -5.172 9.207 1.00 94.06 108 TYR A C 1
ATOM 894 O O . TYR A 1 108 ? 3.548 -4.828 10.382 1.00 94.06 108 TYR A O 1
ATOM 902 N N . LEU A 1 109 ? 2.472 -5.482 8.529 1.00 89.94 109 LEU A N 1
ATOM 903 C CA . LEU A 1 109 ? 1.141 -5.416 9.127 1.00 89.94 109 LEU A CA 1
ATOM 904 C C . LEU A 1 109 ? 0.843 -6.605 10.044 1.00 89.94 109 LEU A C 1
ATOM 906 O O . LEU A 1 109 ? -0.065 -6.501 10.864 1.00 89.94 109 LEU A O 1
ATOM 910 N N . ASN A 1 110 ? 1.554 -7.725 9.927 1.00 86.12 110 ASN A N 1
ATOM 911 C CA . ASN A 1 110 ? 1.338 -8.906 10.769 1.00 86.12 110 ASN A CA 1
ATOM 912 C C . ASN A 1 110 ? 2.191 -8.924 12.049 1.00 86.12 110 ASN A C 1
ATOM 914 O O . ASN A 1 110 ? 1.952 -9.777 12.904 1.00 86.12 110 ASN A O 1
ATOM 918 N N . HIS A 1 111 ? 3.141 -7.996 12.186 1.00 73.56 111 HIS A N 1
ATOM 919 C CA . HIS A 1 111 ? 3.952 -7.770 13.387 1.00 73.56 111 HIS A CA 1
ATOM 920 C C . HIS A 1 111 ? 3.445 -6.567 14.195 1.00 73.56 111 HIS A C 1
ATOM 922 O O . HIS A 1 111 ? 3.708 -6.559 15.417 1.00 73.56 111 HIS A O 1
#

Mean predicted aligned error: 5.79 Å

Sequence (111 aa):
MKLENLTEKHLIKVMGLYEKHCGLGRDFANTMFQYPETVLQDLKKYGRGEYRVGSKWDMHSKIYFETDFEGNVVVRFNSNFDPRDRKGREYKTAEKAGEKFVESVTQYLNH

Solven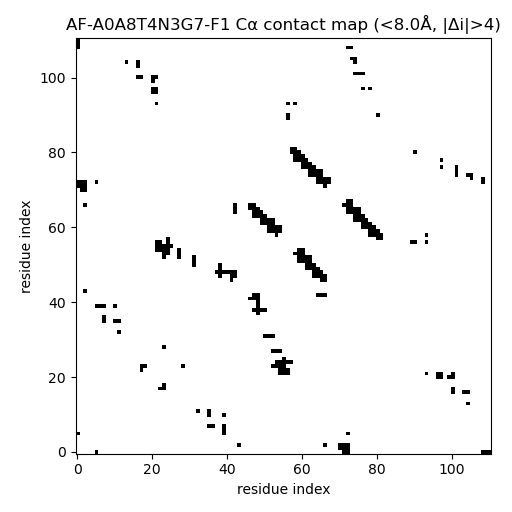t-accessible surface area (backbone atoms only — not comparable to full-atom values): 6104 Å² total; per-residue (Å²): 69,48,56,90,74,61,48,50,71,55,52,51,48,48,51,53,43,38,40,73,46,48,32,56,14,92,79,38,70,80,65,62,78,74,49,46,62,56,32,52,49,34,28,74,74,69,43,39,24,70,47,77,44,48,20,62,76,64,32,45,28,36,43,33,41,36,48,53,99,85,38,34,52,44,78,47,80,48,74,48,66,63,84,79,65,86,43,75,67,56,53,59,50,50,53,55,17,49,53,53,28,53,53,53,48,54,53,62,36,72,107

Nearest PDB structures (foldseek):
  7sny-assembly1_A  TM=7.451E-01  e=1.295E+00  Oplophorus gracilirostris
  5tjj-assembly1_B  TM=3.618E-01  e=1.753E-01  Alicyclobacillus acidocaldarius subsp. acidocaldarius DSM 446
  1s7f-assembly1_A-2  TM=3.315E-01  e=1.862E-01  Salmonella enterica subsp. enterica serovar Typhimurium str. LT2
  3r4k-assembly1_B  TM=4.311E-01  e=6.259E-01  Ruegeria sp. TM1040
  5whm-assembly1_A  TM=2.742E-01  e=1.294E-01  Brucella abortus

Foldseek 3Di:
DALVPDDLVLVVVLVVLCCVLFNAAPVFVPPFNPPSPVQNVCCVPPQKGWGFGAGNLRKTKIWMWGADPVRQTAIDIDIDHDPVPPDPPSVVSNVVSSVSSNVVSVVVSVD

Radius of gyration: 14.04 Å; Cα contacts (8 Å, |Δi|>4): 158; chains: 1; bounding box: 29×25×42 Å